Protein AF-A0AAC9JAQ0-F1 (afdb_monomer_lite)

Organism: NCBI:txid314275

pLDDT: mean 81.02, std 15.37, range [32.28, 95.94]

Sequence (161 aa):
MQDGNFSKYFDGTKRGTIKNTLSRVIDYFNTEFEFFDDKTQECFQFEFSIPYWLKESSPSRKEVLEYLDLADNGKEYICIVGYDFYTGDPNEPLGGHWSVVRKTSEKGLHMLDSSEEKSIIPLSELTVDSSRNPGPSKPYNFTSADIFIIRKKWLGELVTL

Foldseek 3Di:
DDQPDQDDDPPPCGLVNVVVVVVVVQVCCQVVDWDADPVQQWTWGKDKDQVPRPDPDDDDPVVLVVVLQPQAQPAWKKKKWKKWFDPPDPPDDTDIDIWIFNHQDCQAGQTDDPPPDPRGDGPQLEAEPDPDHRDDRNGIYTYSSRIMMMTIGTDGHDPDD

Secondary structure (DSSP, 8-state):
-------S--SS--HHHHHHHHHHHHHHHHHH--EE-TTT-EEEEEEEE-TTTT-SSPPPHHHHHHHHHT-BTTTTEEEEEEEEE--S-TTSPPEEEEEEEEEEETTEEEEE-SSS--SEE-GGGEEES-SSPPBTTB-EEEEEEEEEEEEEEEEEE----

Radius of gyration: 17.51 Å; chains: 1; bounding box: 47×34×50 Å

Structure (mmCIF, N/CA/C/O backbone):
data_AF-A0AAC9JAQ0-F1
#
_entry.id   AF-A0AAC9JAQ0-F1
#
loop_
_atom_site.group_PDB
_atom_site.id
_atom_site.type_symbol
_atom_site.label_atom_id
_atom_site.label_alt_id
_atom_site.label_comp_id
_atom_site.label_asym_id
_atom_site.label_entity_id
_atom_site.label_seq_id
_atom_site.pdbx_PDB_ins_code
_atom_site.Cartn_x
_atom_site.Cartn_y
_atom_site.Cartn_z
_atom_site.occupancy
_atom_site.B_iso_or_equiv
_atom_site.auth_seq_id
_atom_site.auth_comp_id
_atom_site.auth_asym_id
_atom_site.auth_atom_id
_atom_site.pdbx_PDB_model_num
ATOM 1 N N . MET A 1 1 ? -17.355 -15.017 -15.532 1.00 36.56 1 MET A N 1
ATOM 2 C CA . MET A 1 1 ? -16.371 -14.309 -14.688 1.00 36.56 1 MET A CA 1
ATOM 3 C C . MET A 1 1 ? -15.029 -14.476 -15.359 1.00 36.56 1 MET A C 1
ATOM 5 O O . MET A 1 1 ? -14.590 -15.607 -15.509 1.00 36.56 1 MET A O 1
ATOM 9 N N . GLN A 1 2 ? -14.481 -13.397 -15.906 1.00 32.28 2 GLN A N 1
ATOM 10 C CA . GLN A 1 2 ? -13.206 -13.425 -16.612 1.00 32.28 2 GLN A CA 1
ATOM 11 C C . GLN A 1 2 ? -12.173 -12.890 -15.629 1.00 32.28 2 GLN A C 1
ATOM 13 O O . GLN A 1 2 ? -12.154 -11.699 -15.329 1.00 32.28 2 GLN A O 1
ATOM 18 N N . ASP A 1 3 ? -11.414 -13.802 -15.037 1.00 40.88 3 ASP A N 1
ATOM 19 C CA . ASP A 1 3 ? -10.344 -13.439 -14.125 1.00 40.88 3 ASP A CA 1
ATOM 20 C C . ASP A 1 3 ? -9.268 -12.668 -14.901 1.00 40.88 3 ASP A C 1
ATOM 22 O O . ASP A 1 3 ? -8.817 -13.094 -15.969 1.00 40.88 3 ASP A O 1
ATOM 26 N N . GLY A 1 4 ? -8.903 -11.498 -14.375 1.00 39.31 4 GLY A N 1
ATOM 27 C CA . GLY A 1 4 ? -7.863 -10.642 -14.930 1.00 39.31 4 GLY A CA 1
ATOM 28 C C . GLY A 1 4 ? -6.532 -11.384 -15.067 1.00 39.31 4 GLY A C 1
ATOM 29 O O . GLY A 1 4 ? -6.167 -12.213 -14.238 1.00 39.31 4 GLY A O 1
ATOM 30 N N . ASN A 1 5 ? -5.832 -11.075 -16.154 1.00 37.88 5 ASN A N 1
ATOM 31 C CA . ASN A 1 5 ? -4.590 -11.672 -16.643 1.00 37.88 5 ASN A CA 1
ATOM 32 C C . ASN A 1 5 ? -3.614 -12.165 -15.537 1.00 37.88 5 ASN A C 1
ATOM 34 O O . ASN A 1 5 ? -2.992 -11.367 -14.836 1.00 37.88 5 ASN A O 1
ATOM 38 N N . PHE A 1 6 ? -3.463 -13.493 -15.421 1.00 41.88 6 PHE A N 1
ATOM 39 C CA . PHE A 1 6 ? -2.698 -14.222 -14.390 1.00 41.88 6 PHE A CA 1
ATOM 40 C C . PHE A 1 6 ? -1.168 -14.241 -14.587 1.00 41.88 6 PHE A C 1
ATOM 42 O O . PHE A 1 6 ? -0.465 -14.923 -13.843 1.00 41.88 6 PHE A O 1
ATOM 49 N N . SER A 1 7 ? -0.637 -13.563 -15.605 1.00 33.47 7 SER A N 1
ATOM 50 C CA . SER A 1 7 ? 0.676 -13.894 -16.183 1.00 33.47 7 SER A CA 1
ATOM 51 C C . SER A 1 7 ? 1.788 -12.864 -15.938 1.00 33.47 7 SER A C 1
ATOM 53 O O . SER A 1 7 ? 2.625 -12.659 -16.815 1.00 33.47 7 SER A O 1
ATOM 55 N N . LYS A 1 8 ? 1.845 -12.224 -14.763 1.00 40.50 8 LYS A N 1
ATOM 56 C CA . LYS A 1 8 ? 3.066 -11.524 -14.315 1.00 40.50 8 LYS A CA 1
ATOM 57 C C . LYS A 1 8 ? 3.590 -12.131 -13.012 1.00 40.50 8 LYS A C 1
ATOM 59 O O . LYS A 1 8 ? 2.820 -12.457 -12.116 1.00 40.50 8 LYS A O 1
ATOM 64 N N . TYR A 1 9 ? 4.899 -12.352 -13.010 1.00 50.41 9 TYR A N 1
ATOM 65 C CA . TYR A 1 9 ? 5.666 -13.299 -12.205 1.00 50.41 9 TYR A CA 1
ATOM 66 C C . TYR A 1 9 ? 5.644 -12.983 -10.693 1.00 50.41 9 TYR A C 1
ATOM 68 O O . TYR A 1 9 ? 6.403 -12.157 -10.211 1.00 50.41 9 TYR A O 1
ATOM 76 N N . PHE A 1 10 ? 4.805 -13.702 -9.946 1.00 45.81 10 PHE A N 1
ATOM 77 C CA . PHE A 1 10 ? 5.155 -14.267 -8.640 1.00 45.81 10 PHE A CA 1
ATOM 78 C C 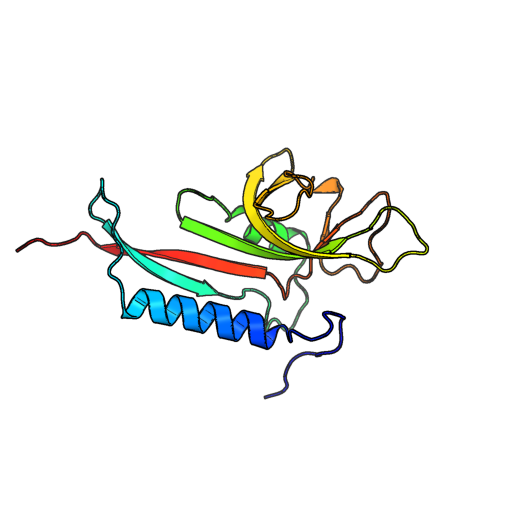. PHE A 1 10 ? 5.041 -15.780 -8.832 1.00 45.81 10 PHE A C 1
ATOM 80 O O . PHE A 1 10 ? 3.938 -16.299 -9.019 1.00 45.81 10 PHE A O 1
ATOM 87 N N . ASP A 1 11 ? 6.166 -16.487 -8.873 1.00 42.44 11 ASP A N 1
ATOM 88 C CA . ASP A 1 11 ? 6.171 -17.940 -9.025 1.00 42.44 11 ASP A CA 1
ATOM 89 C C . ASP A 1 11 ? 5.576 -18.573 -7.750 1.00 42.44 11 ASP A C 1
ATOM 91 O O . ASP A 1 11 ? 6.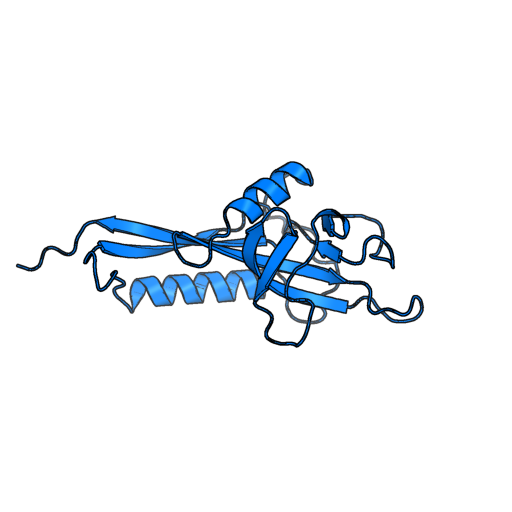173 -18.547 -6.676 1.00 42.44 11 ASP A O 1
ATOM 95 N N . GLY A 1 12 ? 4.343 -19.083 -7.847 1.00 41.22 12 GLY A N 1
ATOM 96 C CA . GLY A 1 12 ? 3.732 -19.983 -6.858 1.00 41.22 12 GLY A CA 1
ATOM 97 C C . GLY A 1 12 ? 2.605 -19.419 -5.984 1.00 41.22 12 GLY A C 1
ATOM 98 O O . GLY A 1 12 ? 1.644 -20.143 -5.716 1.00 41.22 12 GLY A O 1
ATOM 99 N N . THR A 1 13 ? 2.623 -18.139 -5.604 1.00 47.53 13 THR A N 1
ATOM 100 C CA . THR A 1 13 ? 1.519 -17.539 -4.829 1.00 47.53 13 THR A CA 1
ATOM 101 C C . THR A 1 13 ? 0.681 -16.662 -5.743 1.00 47.53 13 THR A C 1
ATOM 103 O O . THR A 1 13 ? 0.945 -15.476 -5.916 1.00 47.53 13 THR A O 1
ATOM 106 N N . LYS A 1 14 ? -0.348 -17.253 -6.365 1.00 57.69 14 LYS A N 1
ATOM 107 C CA . LYS A 1 14 ? -1.316 -16.510 -7.186 1.00 57.69 14 LYS A CA 1
ATOM 108 C C . LYS A 1 14 ? -1.807 -15.311 -6.369 1.00 57.69 14 LYS A C 1
ATOM 110 O O . LYS A 1 14 ? -2.223 -15.504 -5.234 1.00 57.69 14 LYS A O 1
ATOM 115 N N . ARG A 1 15 ? -1.814 -14.096 -6.922 1.00 61.34 15 ARG A N 1
ATOM 116 C CA . ARG A 1 15 ? -2.361 -12.882 -6.270 1.00 61.34 15 ARG A CA 1
ATOM 117 C C . ARG A 1 15 ? -3.726 -13.118 -5.598 1.00 61.34 15 ARG A C 1
ATOM 119 O O . ARG A 1 15 ? -4.000 -12.614 -4.513 1.00 61.34 15 ARG A O 1
ATOM 126 N N . GLY A 1 16 ? -4.554 -13.977 -6.205 1.00 62.31 16 GLY A N 1
ATOM 127 C CA . GLY A 1 16 ? -5.819 -14.447 -5.634 1.00 62.31 16 GLY A CA 1
ATOM 128 C C . GLY A 1 16 ? -5.680 -15.213 -4.310 1.00 62.31 16 GLY A C 1
ATOM 129 O O . GLY A 1 16 ? -6.541 -15.087 -3.452 1.00 62.31 16 GLY A O 1
ATOM 130 N N . THR A 1 17 ? -4.598 -15.961 -4.101 1.00 72.25 17 THR A N 1
ATOM 131 C CA . THR A 1 17 ? -4.276 -16.634 -2.837 1.00 72.25 17 THR A CA 1
ATOM 132 C C . THR A 1 17 ? -3.988 -15.627 -1.729 1.00 72.25 17 THR A C 1
ATOM 134 O O . THR A 1 17 ? -4.583 -15.763 -0.670 1.00 72.25 17 THR A O 1
ATOM 137 N N . ILE A 1 18 ? -3.166 -14.592 -1.959 1.00 75.75 18 ILE A N 1
ATOM 138 C CA . ILE A 1 18 ? -2.914 -13.550 -0.940 1.00 75.75 18 ILE A CA 1
ATOM 139 C C . ILE A 1 18 ? -4.210 -12.821 -0.595 1.00 75.75 18 ILE A C 1
ATOM 141 O O . ILE A 1 18 ? -4.556 -12.722 0.578 1.00 75.75 18 ILE A O 1
ATOM 145 N N . LYS A 1 19 ? -4.983 -12.406 -1.605 1.00 77.69 19 LYS A N 1
ATOM 146 C CA . LYS A 1 19 ? -6.324 -11.842 -1.402 1.00 77.69 19 LYS A CA 1
ATOM 147 C C . LYS A 1 19 ? -7.203 -12.754 -0.543 1.00 77.69 19 LYS A C 1
ATOM 149 O O . LYS A 1 19 ? -7.812 -12.292 0.418 1.00 77.69 19 LYS A O 1
ATOM 154 N N . ASN A 1 20 ? -7.312 -14.030 -0.912 1.00 80.94 20 ASN A N 1
ATOM 155 C CA . ASN A 1 20 ? -8.190 -14.979 -0.230 1.00 80.94 20 ASN A CA 1
ATOM 156 C C . ASN A 1 20 ? -7.721 -15.235 1.201 1.00 80.94 20 ASN A C 1
ATOM 158 O O . ASN A 1 20 ? -8.546 -15.338 2.099 1.00 80.94 20 ASN A O 1
ATOM 162 N N . THR A 1 21 ? -6.412 -15.313 1.424 1.00 84.81 21 THR A N 1
ATOM 163 C CA . THR A 1 21 ? -5.840 -15.460 2.761 1.00 84.81 21 THR A CA 1
ATOM 164 C C . THR A 1 21 ? -6.115 -14.219 3.601 1.00 84.81 21 THR A C 1
ATOM 166 O O . THR A 1 21 ? -6.670 -14.354 4.683 1.00 84.81 21 THR A O 1
ATOM 169 N N . LEU A 1 22 ? -5.806 -13.018 3.102 1.00 85.06 22 LEU A N 1
ATOM 170 C CA . LEU A 1 22 ? -6.016 -11.772 3.845 1.00 85.06 22 LEU A CA 1
ATOM 171 C C . LEU A 1 22 ? -7.495 -11.542 4.159 1.00 85.06 22 LEU A C 1
ATOM 173 O O . LEU A 1 22 ? -7.826 -11.300 5.312 1.00 85.06 22 LEU A O 1
ATOM 177 N N . SER A 1 23 ? -8.388 -11.688 3.176 1.00 86.31 23 SER A N 1
ATOM 178 C CA . SER A 1 23 ? -9.836 -11.562 3.411 1.00 86.31 23 SER A CA 1
ATOM 179 C C . SER A 1 23 ? -10.335 -12.550 4.465 1.00 86.31 23 SER A C 1
ATOM 181 O O . SER A 1 23 ? -10.945 -12.125 5.436 1.00 86.31 23 SER A O 1
ATOM 183 N N . ARG A 1 24 ? -9.989 -13.840 4.360 1.00 89.81 24 ARG A N 1
ATOM 184 C CA . ARG A 1 24 ? -10.400 -14.853 5.349 1.00 89.81 24 ARG A CA 1
ATOM 185 C C . ARG A 1 24 ? -9.838 -14.600 6.742 1.00 89.81 24 ARG A C 1
ATOM 187 O O . ARG A 1 24 ? -10.522 -14.876 7.717 1.00 89.81 24 ARG A O 1
ATOM 194 N N . VAL A 1 25 ? -8.598 -14.122 6.842 1.00 91.69 25 VAL A N 1
ATOM 195 C CA . VAL A 1 25 ? -7.977 -13.792 8.132 1.00 91.69 25 VAL A CA 1
ATOM 196 C C . VAL A 1 25 ? -8.683 -12.601 8.774 1.00 91.69 25 VAL A C 1
ATOM 198 O O . VAL A 1 25 ? -8.967 -12.642 9.965 1.00 91.69 25 VAL A O 1
ATOM 201 N N . ILE A 1 26 ? -9.007 -11.570 7.992 1.00 92.31 26 ILE A N 1
ATOM 202 C CA . ILE A 1 26 ? -9.755 -10.409 8.481 1.00 92.31 26 ILE A CA 1
ATOM 203 C C . ILE A 1 26 ? -11.178 -10.801 8.894 1.00 92.31 26 ILE A C 1
ATOM 205 O O . ILE A 1 26 ? -11.613 -10.428 9.981 1.00 92.31 26 ILE A O 1
ATOM 209 N N . ASP A 1 27 ? -11.868 -11.609 8.089 1.00 92.81 27 ASP A N 1
ATOM 210 C CA . ASP A 1 27 ? -13.202 -12.122 8.419 1.00 92.81 27 ASP A CA 1
ATOM 211 C C . ASP A 1 27 ? -13.178 -12.959 9.706 1.00 92.81 27 ASP A C 1
ATOM 213 O O . ASP A 1 27 ? -14.025 -12.779 10.582 1.00 92.81 27 ASP A O 1
ATOM 217 N N . TYR A 1 28 ? -12.180 -13.838 9.850 1.00 94.94 28 TYR A N 1
ATOM 218 C CA . TYR A 1 28 ? -11.957 -14.618 11.066 1.00 94.94 28 TYR A CA 1
ATOM 219 C C . TYR A 1 28 ? -11.729 -13.708 12.276 1.00 94.94 28 TYR A C 1
ATOM 221 O O . TYR A 1 28 ? -12.377 -13.884 13.301 1.00 94.94 28 TYR A O 1
ATOM 229 N N . PHE A 1 29 ? -10.868 -12.695 12.154 1.00 93.94 29 PHE A N 1
ATOM 230 C CA . PHE A 1 29 ? -10.624 -11.751 13.242 1.00 93.94 29 PHE A CA 1
ATOM 231 C C . PHE A 1 29 ? -11.887 -11.012 13.670 1.00 93.94 29 PHE A C 1
ATOM 233 O O . PHE A 1 29 ? -12.184 -10.983 14.857 1.00 93.94 29 PHE A O 1
ATOM 240 N N . ASN A 1 30 ? -12.655 -10.480 12.722 1.00 93.81 30 ASN A N 1
ATOM 241 C CA . ASN A 1 30 ? -13.901 -9.776 13.028 1.00 93.81 30 ASN A CA 1
ATOM 242 C C . ASN A 1 30 ? -14.994 -10.680 13.619 1.00 93.81 30 ASN A C 1
ATOM 244 O O . ASN A 1 30 ? -15.932 -10.169 14.222 1.00 93.81 30 ASN A O 1
ATOM 248 N N . THR A 1 31 ? -14.916 -11.995 13.399 1.00 93.88 31 THR A N 1
ATOM 249 C CA . THR A 1 31 ? -15.906 -12.960 13.904 1.00 93.88 31 THR A CA 1
ATOM 250 C C . THR A 1 31 ? -15.545 -13.463 15.297 1.00 93.88 31 THR A C 1
ATOM 252 O O . THR A 1 31 ? -16.418 -13.593 16.149 1.00 93.88 31 THR A O 1
ATOM 255 N N . GLU A 1 32 ? -14.266 -13.758 15.529 1.00 95.94 32 GLU A N 1
ATOM 256 C CA . GLU A 1 32 ? -13.807 -14.443 16.742 1.00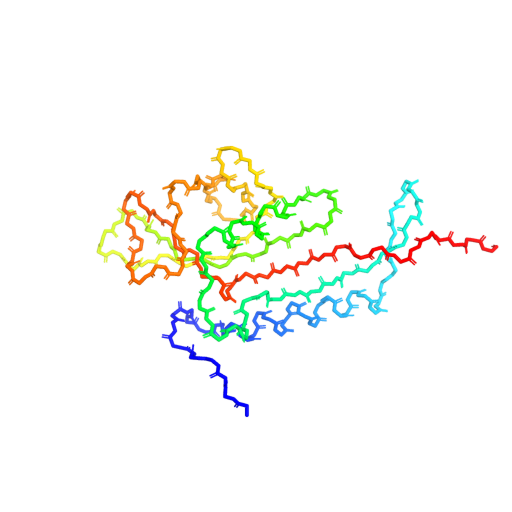 95.94 32 GLU A CA 1
ATOM 257 C C . GLU A 1 32 ? -13.342 -13.492 17.850 1.00 95.94 32 GLU A C 1
ATOM 259 O O . GLU A 1 32 ? -13.180 -13.916 18.994 1.00 95.94 32 GLU A O 1
ATOM 264 N N . PHE A 1 33 ? -13.097 -12.220 17.528 1.00 93.00 33 PHE A N 1
ATOM 265 C CA . PHE A 1 33 ? -12.574 -11.247 18.478 1.00 93.00 33 PHE A CA 1
ATOM 266 C C . PHE A 1 33 ? -13.389 -9.958 18.464 1.00 93.00 33 PHE A C 1
ATOM 268 O O . PHE A 1 33 ? -13.766 -9.437 17.415 1.00 93.00 33 PHE A O 1
ATOM 275 N N . GLU A 1 34 ? -13.587 -9.404 19.654 1.00 90.44 34 GLU A N 1
ATOM 276 C CA . GLU A 1 34 ? -14.068 -8.041 19.834 1.00 90.44 34 GLU A CA 1
ATOM 277 C C . GLU A 1 34 ? -12.863 -7.111 19.944 1.00 90.44 34 GLU A C 1
ATOM 279 O O . GLU A 1 34 ? -11.962 -7.335 20.757 1.00 90.44 34 GLU A O 1
ATOM 284 N N . PHE A 1 35 ? -12.838 -6.062 19.126 1.00 90.75 35 PHE A N 1
ATOM 285 C CA . PHE A 1 35 ? -11.773 -5.072 19.165 1.00 90.75 35 PHE A CA 1
ATOM 286 C C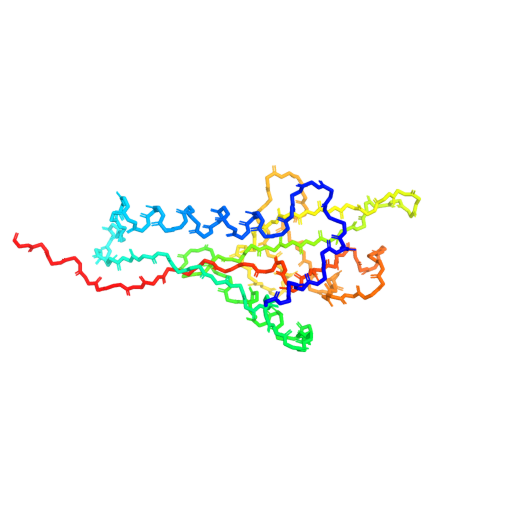 . PHE A 1 35 ? -12.291 -3.748 19.705 1.00 90.75 35 PHE A C 1
ATOM 288 O O . PHE A 1 35 ? -13.297 -3.217 19.230 1.00 90.75 35 PHE A O 1
ATOM 295 N N . PHE A 1 36 ? -11.560 -3.185 20.658 1.00 90.38 36 PHE A N 1
ATOM 296 C CA . PHE A 1 36 ? -11.823 -1.865 21.208 1.00 90.38 36 PHE A CA 1
ATOM 297 C C . PHE A 1 36 ? -10.513 -1.153 21.552 1.00 90.38 36 PHE A C 1
ATOM 299 O O . PHE A 1 36 ? -9.464 -1.779 21.708 1.00 90.38 36 PHE A O 1
ATOM 306 N N . ASP A 1 37 ? -10.546 0.175 21.585 1.00 86.44 37 ASP A N 1
ATOM 307 C CA . ASP A 1 37 ? -9.429 0.981 22.077 1.00 86.44 37 ASP A CA 1
ATOM 308 C C . ASP A 1 37 ? -9.464 1.028 23.611 1.00 86.44 37 ASP A C 1
ATOM 310 O O . ASP A 1 37 ? -10.455 1.457 24.195 1.00 86.44 37 ASP A O 1
ATOM 314 N N . ASP A 1 38 ? -8.387 0.615 24.280 1.00 85.38 38 ASP A N 1
ATOM 315 C CA . ASP A 1 38 ? -8.352 0.553 25.749 1.00 85.38 38 ASP A CA 1
ATOM 316 C C . ASP A 1 38 ? -8.594 1.913 26.428 1.00 85.38 38 ASP A C 1
ATOM 318 O O . ASP A 1 38 ? -9.066 1.965 27.567 1.00 85.38 38 ASP A O 1
ATOM 322 N N . LYS A 1 39 ? -8.270 3.027 25.759 1.00 87.06 39 LYS A N 1
ATOM 323 C CA . LYS A 1 39 ? -8.407 4.376 26.321 1.00 87.06 39 LYS A CA 1
ATOM 324 C C . LYS A 1 39 ? -9.777 4.972 26.051 1.00 87.06 39 LYS A C 1
ATOM 326 O O . LYS A 1 39 ? -10.337 5.589 26.953 1.00 87.06 39 LYS A O 1
ATOM 331 N N . THR A 1 40 ? -10.279 4.848 24.823 1.00 86.62 40 THR A N 1
ATOM 332 C CA . THR A 1 40 ? -11.555 5.466 24.422 1.00 86.62 40 THR A CA 1
ATOM 333 C C . THR A 1 40 ? -12.746 4.525 24.565 1.00 86.62 40 THR A C 1
ATOM 335 O O . THR A 1 40 ? -13.878 4.993 24.539 1.00 86.62 40 THR A O 1
ATOM 338 N N . GLN A 1 41 ? -12.509 3.220 24.742 1.00 88.00 41 GLN A N 1
ATOM 339 C CA . GLN A 1 41 ? -13.529 2.161 24.737 1.00 88.00 41 GLN A CA 1
ATOM 340 C C . GLN A 1 41 ? -14.334 2.106 23.424 1.00 88.00 41 GLN A C 1
ATOM 342 O O . GLN A 1 41 ? -15.416 1.520 23.351 1.00 88.00 41 GLN A O 1
ATOM 347 N N . GLU A 1 42 ? -13.805 2.706 22.356 1.00 89.38 42 GLU A N 1
ATOM 348 C CA . GLU A 1 42 ? -14.417 2.682 21.034 1.00 89.38 42 GLU A CA 1
ATOM 349 C C . GLU A 1 42 ? -14.232 1.310 20.396 1.00 89.38 42 GLU A C 1
ATOM 351 O O . GLU A 1 42 ? -13.105 0.856 20.185 1.00 89.38 42 GLU A O 1
ATOM 356 N N . CYS A 1 43 ? -15.347 0.681 20.042 1.00 91.69 43 CYS A N 1
ATOM 357 C CA . CYS A 1 43 ? -15.381 -0.595 19.351 1.00 91.69 43 CYS A CA 1
ATOM 358 C C . CYS A 1 43 ? -15.067 -0.414 17.866 1.00 91.69 43 CYS A C 1
ATOM 360 O O . CYS A 1 43 ? -15.454 0.577 17.232 1.00 91.69 43 CYS A O 1
ATOM 362 N N . PHE A 1 44 ? -14.402 -1.401 17.279 1.00 91.88 44 PHE A N 1
ATOM 363 C CA . PHE A 1 44 ? -14.093 -1.395 15.859 1.00 91.88 44 PHE A CA 1
ATOM 364 C C . PHE A 1 44 ? -14.035 -2.798 15.258 1.00 91.88 44 PHE A C 1
ATOM 366 O O . PHE A 1 44 ? -13.930 -3.800 15.953 1.00 91.88 44 PHE A O 1
ATOM 373 N N . GLN A 1 45 ? -14.075 -2.843 13.931 1.00 94.00 45 GLN A N 1
ATOM 374 C CA . GLN A 1 45 ? -13.755 -4.021 13.130 1.00 94.00 45 GLN A CA 1
ATOM 375 C C . GLN A 1 45 ? -12.784 -3.638 12.014 1.00 94.00 45 GLN A C 1
ATOM 377 O O . GLN A 1 45 ? -12.582 -2.454 11.729 1.00 94.00 45 GLN A O 1
ATOM 382 N N . PHE A 1 46 ? -12.203 -4.626 11.350 1.00 93.19 46 PHE A N 1
ATOM 383 C CA . PHE A 1 46 ? -11.330 -4.410 10.206 1.00 93.19 46 PHE A CA 1
ATOM 384 C C . PHE A 1 46 ? -12.098 -4.555 8.888 1.00 93.19 46 PHE A C 1
ATOM 386 O O . PHE A 1 46 ? -12.726 -5.572 8.627 1.00 93.19 46 PHE A O 1
ATOM 393 N N . GLU A 1 47 ? -12.021 -3.562 8.010 1.00 91.75 47 GLU A N 1
ATOM 394 C CA . GLU A 1 47 ? -12.492 -3.664 6.629 1.00 91.75 47 GLU A CA 1
ATOM 395 C C . GLU A 1 47 ? -11.313 -3.938 5.699 1.00 91.75 47 GLU A C 1
ATOM 397 O O . GLU A 1 47 ? -10.317 -3.218 5.721 1.00 91.75 47 GLU A O 1
ATOM 402 N N . PHE A 1 48 ? -11.436 -4.954 4.848 1.00 90.19 48 PHE A N 1
ATOM 403 C CA . PHE A 1 48 ? -10.444 -5.277 3.828 1.00 90.19 48 PHE A CA 1
ATOM 404 C C . PHE A 1 48 ? -10.925 -4.832 2.444 1.00 90.19 48 PHE A C 1
ATOM 406 O O . PHE A 1 48 ? -12.052 -5.125 2.043 1.00 90.19 48 PHE A O 1
ATOM 413 N N . SER A 1 49 ? -10.068 -4.153 1.682 1.00 87.94 49 SER A N 1
ATOM 414 C CA . SER A 1 49 ? -10.380 -3.737 0.312 1.00 87.94 49 SER A CA 1
ATOM 415 C C . SER A 1 49 ? -9.176 -3.818 -0.626 1.00 87.94 49 SER A C 1
ATOM 417 O O . SER A 1 49 ? -8.019 -3.801 -0.207 1.00 87.94 49 SER A O 1
ATOM 419 N N . ILE A 1 50 ? -9.474 -3.923 -1.924 1.00 87.12 50 ILE A N 1
ATOM 420 C CA . ILE A 1 50 ? -8.487 -4.002 -3.008 1.00 87.12 50 ILE A CA 1
ATOM 421 C C . ILE A 1 50 ? -8.899 -2.993 -4.085 1.00 87.12 50 ILE A C 1
ATOM 423 O O . ILE A 1 50 ? -9.651 -3.346 -5.000 1.00 87.12 50 ILE A O 1
ATOM 427 N N . PRO A 1 51 ? -8.482 -1.721 -3.970 1.00 85.25 51 PRO A N 1
ATOM 428 C CA . PRO A 1 51 ? -9.059 -0.615 -4.740 1.00 85.25 51 PRO A CA 1
ATOM 429 C C . PRO A 1 51 ? -8.921 -0.754 -6.263 1.00 85.25 51 PRO A C 1
ATOM 431 O O . PRO A 1 51 ? -9.687 -0.137 -7.005 1.00 85.25 51 PRO A O 1
ATOM 434 N N . TYR A 1 52 ? -7.969 -1.559 -6.740 1.00 83.94 52 TYR A N 1
ATOM 435 C CA . TYR A 1 52 ? -7.612 -1.641 -8.158 1.00 83.94 52 TYR A CA 1
ATOM 436 C C . TYR A 1 52 ? -7.815 -3.027 -8.793 1.00 83.94 52 TYR A C 1
ATOM 438 O O . TYR A 1 52 ? -7.468 -3.212 -9.953 1.00 83.94 52 TYR A O 1
ATOM 446 N N . TRP A 1 53 ? -8.413 -3.998 -8.088 1.00 74.31 53 TRP A N 1
ATOM 447 C CA . TRP A 1 53 ? -8.530 -5.380 -8.591 1.00 74.31 53 TRP A CA 1
ATOM 448 C C . TRP A 1 53 ? -9.429 -5.533 -9.830 1.00 74.31 53 TRP A C 1
ATOM 450 O O . TRP A 1 53 ? -9.135 -6.332 -10.713 1.00 74.31 53 TRP A O 1
ATOM 460 N N . LEU A 1 54 ? -10.546 -4.798 -9.884 1.00 67.44 54 LEU A N 1
ATOM 461 C CA . LEU A 1 54 ? -11.570 -4.909 -10.939 1.00 67.44 54 LEU A CA 1
ATOM 462 C C . LEU A 1 54 ? -11.700 -3.637 -11.787 1.00 67.44 54 LEU A C 1
ATOM 464 O O . LEU A 1 54 ? -12.720 -3.452 -12.448 1.00 67.44 54 LEU A O 1
ATOM 468 N N . LYS A 1 55 ? -10.724 -2.723 -11.746 1.00 67.75 55 LYS A N 1
ATOM 469 C CA . LYS A 1 55 ? -10.830 -1.495 -12.541 1.00 67.75 55 LYS A CA 1
ATOM 470 C C . LYS A 1 55 ? -10.576 -1.792 -14.017 1.00 67.75 55 LYS A C 1
ATOM 472 O O . LYS A 1 55 ? -9.567 -2.391 -14.371 1.00 67.75 55 LYS A O 1
ATOM 477 N N . GLU A 1 56 ? -11.489 -1.323 -14.866 1.00 64.38 56 GLU A N 1
ATOM 478 C CA . GLU A 1 56 ? -11.392 -1.454 -16.327 1.00 64.38 56 GLU A CA 1
ATOM 479 C C . GLU A 1 56 ? -10.211 -0.660 -16.908 1.00 64.38 56 GLU A C 1
ATOM 481 O O . GLU A 1 56 ? -9.670 -1.019 -17.951 1.00 64.38 56 GLU A O 1
ATOM 486 N N . SER A 1 57 ? -9.783 0.399 -16.216 1.00 73.94 57 SER A N 1
ATOM 487 C CA . SER A 1 57 ? -8.639 1.232 -16.583 1.00 73.94 57 SER A CA 1
ATOM 488 C C . SER A 1 57 ? -7.544 1.187 -15.520 1.00 73.94 57 SER A C 1
ATOM 490 O O . SER A 1 57 ? -7.830 1.288 -14.323 1.00 73.94 57 SER A O 1
ATOM 492 N N . SER A 1 58 ? -6.285 1.126 -15.959 1.00 78.19 58 SER A N 1
ATOM 493 C CA . SER A 1 58 ? -5.126 1.285 -15.076 1.00 78.19 58 SER A CA 1
ATOM 494 C C . SER A 1 58 ? -5.164 2.652 -14.382 1.00 78.19 58 SER A C 1
ATOM 496 O O . SER A 1 58 ? -5.369 3.662 -15.063 1.00 78.19 58 SER A O 1
ATOM 498 N N . PRO A 1 59 ? -4.982 2.709 -13.052 1.00 85.38 59 PRO A N 1
ATOM 499 C CA . PRO A 1 59 ? -4.971 3.973 -12.336 1.00 85.38 59 PRO A CA 1
ATOM 500 C C . PRO A 1 59 ? -3.736 4.792 -12.708 1.00 85.38 59 PRO A C 1
ATOM 502 O O . PRO A 1 59 ? -2.674 4.268 -13.050 1.00 85.38 59 PRO A O 1
ATOM 505 N N . SER A 1 60 ? -3.854 6.107 -12.607 1.00 88.94 60 SER A N 1
ATOM 506 C CA . SER A 1 60 ? -2.702 6.991 -12.702 1.00 88.94 60 SER A CA 1
ATOM 507 C C . SER A 1 60 ? -1.800 6.837 -11.474 1.00 88.94 60 SER A C 1
ATOM 509 O O . SER A 1 60 ? -2.250 6.550 -10.362 1.00 88.94 60 SER A O 1
ATOM 511 N N . ARG A 1 61 ? -0.504 7.134 -11.640 1.00 88.19 61 ARG A N 1
ATOM 512 C CA . ARG A 1 61 ? 0.439 7.208 -10.510 1.00 88.19 61 ARG A CA 1
ATOM 513 C C . ARG A 1 61 ? -0.060 8.158 -9.413 1.00 88.19 61 ARG A C 1
ATOM 515 O O . ARG A 1 61 ? 0.178 7.891 -8.245 1.00 88.19 61 ARG A O 1
ATOM 522 N N . LYS A 1 62 ? -0.727 9.261 -9.776 1.00 90.31 62 LYS A N 1
ATOM 523 C CA . LYS A 1 62 ? 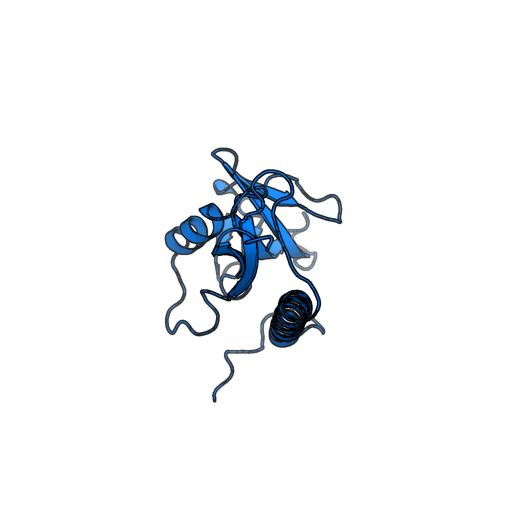-1.273 10.231 -8.813 1.00 90.31 62 LYS A CA 1
ATOM 524 C C . LYS A 1 62 ? -2.335 9.584 -7.925 1.00 90.31 62 LYS A C 1
ATOM 526 O O . LYS A 1 62 ? -2.203 9.654 -6.714 1.00 90.31 62 LYS A O 1
ATOM 531 N N . GLU A 1 63 ? -3.310 8.904 -8.523 1.00 89.81 63 GLU A N 1
ATOM 532 C CA . GLU A 1 63 ? -4.373 8.208 -7.782 1.00 89.81 63 GLU A CA 1
ATOM 533 C C . GLU A 1 63 ? -3.807 7.118 -6.869 1.00 89.81 63 GLU A C 1
ATOM 535 O O . GLU A 1 63 ? -4.208 6.999 -5.715 1.00 89.81 63 GLU A O 1
ATOM 540 N N . VAL A 1 64 ? -2.831 6.342 -7.351 1.00 90.31 64 VAL A N 1
ATOM 541 C CA . VAL A 1 64 ? -2.181 5.326 -6.513 1.00 90.31 64 VAL A CA 1
ATOM 542 C C . VAL A 1 64 ? -1.501 5.960 -5.305 1.00 90.31 64 VAL A C 1
ATOM 544 O O . VAL A 1 64 ? -1.676 5.474 -4.192 1.00 90.31 64 VAL A O 1
ATOM 547 N N . LEU A 1 65 ? -0.781 7.065 -5.499 1.00 88.88 65 LEU A N 1
ATOM 548 C CA . LEU A 1 65 ? -0.140 7.771 -4.393 1.00 88.88 65 LEU A CA 1
ATOM 549 C C . LEU A 1 65 ? -1.143 8.387 -3.414 1.00 88.88 65 LEU A C 1
ATOM 551 O O . LEU A 1 65 ? -0.885 8.338 -2.220 1.00 88.88 65 LEU A O 1
ATOM 555 N N . GLU A 1 66 ? -2.281 8.903 -3.882 1.00 87.81 66 GLU A N 1
ATOM 556 C CA . GLU A 1 66 ? -3.357 9.399 -3.007 1.00 87.81 66 GLU A CA 1
ATOM 557 C C . GLU A 1 66 ? -3.910 8.281 -2.109 1.00 87.81 66 GLU A C 1
ATOM 559 O O . GLU A 1 66 ? -4.179 8.507 -0.934 1.00 87.81 66 GLU A O 1
ATOM 564 N N . TYR A 1 67 ? -4.012 7.051 -2.621 1.00 86.12 67 TYR A N 1
ATOM 565 C CA . TYR A 1 67 ? -4.406 5.896 -1.810 1.00 86.12 67 TYR A CA 1
ATOM 566 C C . TYR A 1 67 ? -3.325 5.445 -0.824 1.00 86.12 67 TYR A C 1
ATOM 568 O O . TYR A 1 67 ? -3.657 5.038 0.284 1.00 86.12 67 TYR A O 1
ATOM 576 N N . LEU A 1 68 ? -2.044 5.507 -1.199 1.00 88.44 68 LEU A N 1
ATOM 577 C CA . LEU A 1 68 ? -0.945 5.199 -0.274 1.00 88.44 68 LEU A CA 1
ATOM 578 C C . LEU A 1 68 ? -0.771 6.280 0.799 1.00 88.44 68 LEU A C 1
ATOM 580 O O . LEU A 1 68 ? -0.272 5.988 1.882 1.00 88.44 68 LEU A O 1
ATOM 584 N N . ASP A 1 69 ? -1.197 7.512 0.529 1.00 87.44 69 ASP A N 1
ATOM 585 C CA . ASP A 1 69 ? -1.212 8.598 1.512 1.00 87.44 69 ASP A CA 1
ATOM 586 C C . ASP A 1 69 ? -2.237 8.364 2.631 1.00 87.44 69 ASP A C 1
ATOM 588 O O . ASP A 1 69 ? -2.074 8.883 3.731 1.00 87.44 69 ASP A O 1
ATOM 592 N N . LEU A 1 70 ? -3.239 7.503 2.400 1.00 82.50 70 LEU A N 1
ATOM 593 C CA . LEU A 1 70 ? -4.139 7.050 3.464 1.00 82.50 70 LEU A CA 1
ATOM 594 C C . LEU A 1 70 ? -3.398 6.274 4.556 1.00 82.50 70 LEU A C 1
ATOM 596 O O . LEU A 1 70 ? -3.886 6.230 5.682 1.00 82.50 70 LEU A O 1
ATOM 600 N N . ALA A 1 71 ? -2.255 5.649 4.240 1.00 80.75 71 ALA A N 1
ATOM 601 C CA . ALA A 1 71 ? -1.492 4.874 5.205 1.00 80.75 71 ALA A CA 1
ATOM 602 C C . ALA A 1 71 ? -1.060 5.759 6.382 1.00 80.75 71 ALA A C 1
ATOM 604 O O . ALA A 1 71 ? -0.220 6.649 6.242 1.00 80.75 71 ALA A O 1
ATOM 605 N N . ASP A 1 72 ? -1.609 5.466 7.556 1.00 75.81 72 ASP A N 1
ATOM 606 C CA . ASP A 1 72 ? -1.245 6.100 8.819 1.00 75.81 72 ASP A CA 1
ATOM 607 C C . ASP A 1 72 ? -1.247 5.028 9.910 1.00 75.81 72 ASP A C 1
ATOM 609 O O . ASP A 1 72 ? -2.251 4.750 10.578 1.00 75.81 72 ASP A O 1
ATOM 613 N N . ASN A 1 73 ? -0.095 4.374 10.034 1.00 61.94 73 ASN A N 1
ATOM 614 C CA . ASN A 1 73 ? 0.184 3.281 10.947 1.00 61.94 73 ASN A CA 1
ATOM 615 C C . ASN A 1 73 ? 0.203 3.807 12.380 1.00 61.94 73 ASN A C 1
ATOM 617 O O . ASN A 1 73 ? 1.251 4.142 12.940 1.00 61.94 73 ASN A O 1
ATOM 621 N N . GLY A 1 74 ? -1.005 3.877 12.929 1.00 57.38 74 GLY A N 1
ATOM 622 C CA . GLY A 1 74 ? -1.327 4.392 14.250 1.00 57.38 74 GLY A CA 1
ATOM 623 C C . GLY A 1 74 ? -2.774 4.870 14.386 1.00 57.38 74 GLY A C 1
ATOM 624 O O . GLY A 1 74 ? -3.217 5.046 15.517 1.00 57.38 74 GLY A O 1
ATOM 625 N N . LYS A 1 75 ? -3.513 5.068 13.280 1.00 69.50 75 LYS A N 1
ATOM 626 C CA . LYS A 1 75 ? -4.899 5.560 13.332 1.00 69.50 75 LYS A CA 1
ATOM 627 C C . LYS A 1 75 ? -5.904 4.613 12.689 1.00 69.50 75 LYS A C 1
ATOM 629 O O . LYS A 1 75 ? -6.611 3.905 13.401 1.00 69.50 75 LYS A O 1
ATOM 634 N N . GLU A 1 76 ? -5.977 4.602 11.359 1.00 82.12 76 GLU A N 1
ATOM 635 C CA . GLU A 1 76 ? -7.131 4.010 10.670 1.00 82.12 76 GLU A CA 1
ATOM 636 C C . GLU A 1 76 ? -6.792 3.093 9.499 1.00 82.12 76 GLU A C 1
ATOM 638 O O . GLU A 1 76 ? -7.581 2.194 9.231 1.00 82.12 76 GLU A O 1
ATOM 643 N N . TYR A 1 77 ? -5.660 3.261 8.810 1.00 86.88 77 TYR A N 1
ATOM 644 C CA . TYR A 1 77 ? -5.389 2.522 7.573 1.00 86.88 77 TYR A CA 1
ATOM 645 C C . TYR A 1 77 ? -4.000 1.899 7.557 1.00 86.88 77 TYR A C 1
ATOM 647 O O . TYR A 1 77 ? -2.997 2.540 7.876 1.00 86.88 77 TYR A O 1
ATOM 655 N N . ILE A 1 78 ? -3.960 0.652 7.096 1.00 86.75 78 ILE A N 1
ATOM 656 C CA . ILE A 1 78 ? -2.752 -0.087 6.752 1.00 86.75 78 ILE A CA 1
ATOM 657 C C . ILE A 1 78 ? -2.811 -0.380 5.254 1.00 86.75 78 ILE A C 1
ATOM 659 O O . ILE A 1 78 ? -3.791 -0.950 4.769 1.00 86.75 78 ILE A O 1
ATOM 663 N N . CYS A 1 79 ? -1.752 -0.022 4.529 1.00 90.44 79 CYS A N 1
ATOM 664 C CA . CYS A 1 79 ? -1.608 -0.342 3.112 1.00 90.44 79 CYS A CA 1
ATOM 665 C C . CYS A 1 79 ? -0.529 -1.408 2.930 1.00 90.44 79 CYS A C 1
ATOM 667 O O . CYS A 1 79 ? 0.621 -1.207 3.315 1.00 90.44 79 CYS A O 1
ATOM 669 N N . ILE A 1 80 ? -0.893 -2.530 2.321 1.00 89.12 80 ILE A N 1
ATOM 670 C CA . ILE A 1 80 ? 0.035 -3.580 1.901 1.00 89.12 80 ILE A CA 1
ATOM 671 C C . ILE A 1 80 ? 0.263 -3.400 0.405 1.00 89.12 80 ILE A C 1
ATOM 673 O O . ILE A 1 80 ? -0.697 -3.216 -0.344 1.00 89.12 80 ILE A O 1
ATOM 677 N N . VAL A 1 81 ? 1.519 -3.439 -0.025 1.00 89.75 81 VAL A N 1
ATOM 678 C CA . VAL A 1 81 ? 1.911 -3.203 -1.416 1.00 89.75 81 VAL A CA 1
ATOM 679 C C . VAL A 1 81 ? 2.818 -4.315 -1.919 1.00 89.75 81 VAL A C 1
ATOM 681 O O . VAL A 1 81 ? 3.718 -4.755 -1.204 1.00 89.75 81 VAL A O 1
ATOM 684 N N . GLY A 1 82 ? 2.581 -4.748 -3.154 1.00 88.44 82 GLY A N 1
ATOM 685 C CA . GLY A 1 82 ? 3.487 -5.598 -3.920 1.00 88.44 82 GLY A CA 1
ATOM 686 C C . GLY A 1 82 ? 4.249 -4.787 -4.966 1.00 88.44 82 GLY A C 1
ATOM 687 O O . GLY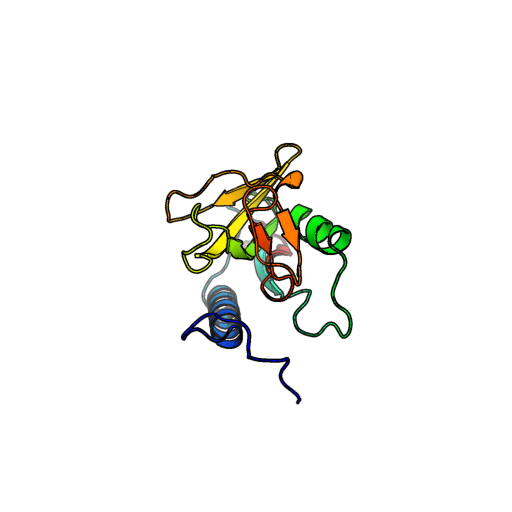 A 1 82 ? 3.666 -3.941 -5.660 1.00 88.44 82 GLY A O 1
ATOM 688 N N . TYR A 1 83 ? 5.551 -5.033 -5.089 1.00 88.31 83 TYR A N 1
ATOM 689 C CA . TYR A 1 83 ? 6.391 -4.340 -6.060 1.00 88.31 83 TYR A CA 1
ATOM 690 C C . TYR A 1 83 ? 7.567 -5.169 -6.554 1.00 88.31 83 TYR A C 1
ATOM 692 O O . TYR A 1 83 ? 8.107 -6.006 -5.835 1.00 88.31 83 TYR A O 1
ATOM 700 N N . ASP A 1 84 ? 7.986 -4.860 -7.778 1.00 90.06 84 ASP A N 1
ATOM 701 C CA . ASP A 1 84 ? 9.269 -5.300 -8.311 1.00 90.06 84 ASP A CA 1
ATOM 702 C C . ASP A 1 84 ? 10.336 -4.262 -7.961 1.00 90.06 84 ASP A C 1
ATOM 704 O O . ASP A 1 84 ? 10.069 -3.049 -7.974 1.00 90.06 84 ASP A O 1
ATOM 708 N N . PHE A 1 85 ? 11.561 -4.716 -7.706 1.00 89.56 85 PHE A N 1
ATOM 709 C CA . PHE A 1 85 ? 12.691 -3.835 -7.463 1.00 89.56 85 PHE A CA 1
ATOM 710 C C . PHE A 1 85 ? 13.971 -4.253 -8.191 1.00 89.56 85 PHE A C 1
ATOM 712 O O . PHE A 1 85 ? 14.200 -5.416 -8.523 1.00 89.56 85 PHE A O 1
ATOM 719 N N . TYR A 1 86 ? 14.811 -3.258 -8.465 1.00 89.56 86 TYR A N 1
ATOM 720 C CA . TYR A 1 86 ? 16.132 -3.443 -9.055 1.00 89.56 86 TYR A CA 1
ATOM 721 C C . TYR A 1 86 ? 17.118 -3.948 -7.993 1.00 89.56 86 TYR A C 1
ATOM 723 O O . TYR A 1 86 ? 17.344 -3.260 -6.998 1.00 89.56 86 TYR A O 1
ATOM 731 N N . THR A 1 87 ? 17.729 -5.117 -8.213 1.00 87.44 87 THR A N 1
ATOM 732 C CA . THR A 1 87 ? 18.619 -5.769 -7.230 1.00 87.44 87 THR A CA 1
ATOM 733 C C . THR A 1 87 ? 20.003 -5.127 -7.131 1.00 87.44 87 THR A C 1
ATOM 735 O O . THR A 1 87 ? 20.720 -5.355 -6.162 1.00 87.44 87 THR A O 1
ATOM 738 N N . GLY A 1 88 ? 20.382 -4.291 -8.102 1.00 86.25 88 GLY A N 1
ATOM 739 C CA . GLY A 1 88 ? 21.708 -3.675 -8.172 1.00 86.25 88 GLY A CA 1
ATOM 740 C C . GLY A 1 88 ? 22.528 -4.127 -9.380 1.00 86.25 88 GLY A C 1
ATOM 741 O O . GLY A 1 88 ? 23.367 -3.349 -9.838 1.00 86.25 88 GLY A O 1
ATOM 742 N N . ASP A 1 89 ? 22.226 -5.295 -9.958 1.00 87.00 89 ASP A N 1
ATOM 743 C CA . ASP A 1 89 ? 22.889 -5.847 -11.148 1.00 87.00 89 ASP A CA 1
ATOM 744 C C . ASP A 1 89 ? 21.892 -5.984 -12.320 1.00 87.00 89 ASP A C 1
ATOM 746 O O . ASP A 1 89 ? 20.849 -6.620 -12.167 1.00 87.00 89 ASP A O 1
ATOM 750 N N . PRO A 1 90 ? 22.172 -5.414 -13.509 1.00 83.19 90 PRO A N 1
ATOM 751 C CA . PRO A 1 90 ? 21.287 -5.539 -14.671 1.00 83.19 90 PRO A CA 1
ATOM 752 C C . PRO A 1 90 ? 21.201 -6.959 -15.257 1.00 83.19 90 PRO A C 1
ATOM 754 O O . PRO A 1 90 ? 20.338 -7.204 -16.100 1.00 83.19 90 PRO A O 1
ATOM 757 N N . ASN A 1 91 ? 22.097 -7.868 -14.866 1.00 85.50 91 ASN A N 1
ATOM 758 C CA . ASN A 1 91 ? 22.107 -9.264 -15.308 1.00 85.50 91 ASN A CA 1
ATOM 759 C C . ASN A 1 91 ? 21.367 -10.197 -14.343 1.00 85.50 91 ASN A C 1
ATOM 761 O O . ASN A 1 91 ? 21.123 -11.355 -14.686 1.00 85.50 91 ASN A O 1
ATOM 765 N N . GLU A 1 92 ? 21.020 -9.717 -13.150 1.00 84.25 92 GLU A N 1
ATOM 766 C CA . GLU A 1 92 ? 20.212 -10.467 -12.198 1.00 84.25 92 GLU A CA 1
ATOM 767 C C . GLU A 1 92 ? 18.716 -10.292 -12.488 1.00 84.25 92 GLU A C 1
ATOM 769 O O . GLU A 1 92 ? 18.283 -9.262 -13.019 1.00 84.25 92 GLU A O 1
ATOM 774 N N . PRO A 1 93 ? 17.890 -11.303 -12.161 1.00 83.69 93 PRO A N 1
ATOM 775 C CA . PRO A 1 93 ? 16.449 -11.134 -12.209 1.00 83.69 93 PRO A CA 1
ATOM 776 C C . PRO A 1 93 ? 16.020 -10.022 -11.245 1.00 83.69 93 PRO A C 1
ATOM 778 O O . PRO A 1 93 ? 16.627 -9.819 -10.197 1.00 83.69 93 PRO A O 1
ATOM 781 N N . LEU A 1 94 ? 14.936 -9.327 -11.592 1.00 84.50 94 LEU A N 1
ATOM 782 C CA . LEU A 1 94 ? 14.315 -8.372 -10.680 1.00 84.50 94 LEU A CA 1
ATOM 783 C C . LEU A 1 94 ? 13.917 -9.070 -9.377 1.00 84.50 94 LEU A C 1
ATOM 785 O O . LEU A 1 94 ? 13.432 -10.204 -9.394 1.00 84.50 94 LEU A O 1
ATOM 789 N N . GLY A 1 95 ? 14.083 -8.361 -8.265 1.00 84.69 95 GLY A N 1
ATOM 790 C CA . GLY A 1 95 ? 13.497 -8.769 -7.000 1.00 84.69 95 GLY A CA 1
ATOM 791 C C . GLY A 1 95 ? 11.998 -8.483 -7.005 1.00 84.69 95 GLY A C 1
ATOM 792 O O . GLY A 1 95 ? 11.549 -7.535 -7.647 1.00 84.69 95 GLY A O 1
ATOM 793 N N . GLY A 1 96 ? 11.227 -9.292 -6.286 1.00 85.19 96 GLY A N 1
ATOM 794 C CA . GLY A 1 96 ? 9.808 -9.058 -6.035 1.00 85.19 96 GLY A CA 1
ATOM 795 C C . GLY A 1 96 ? 9.557 -9.097 -4.537 1.00 85.19 96 GLY A C 1
ATOM 796 O O . GLY A 1 96 ? 10.037 -10.012 -3.866 1.00 85.19 96 GLY A O 1
ATOM 797 N N . HIS A 1 97 ? 8.823 -8.117 -4.012 1.00 84.88 97 HIS A N 1
ATOM 798 C CA . HIS A 1 97 ? 8.615 -7.985 -2.574 1.00 84.88 97 HIS A CA 1
ATOM 799 C C . HIS A 1 97 ? 7.202 -7.546 -2.195 1.00 84.88 97 HIS A C 1
ATOM 801 O O . HIS A 1 97 ? 6.501 -6.889 -2.969 1.00 84.88 97 HIS A O 1
ATOM 807 N N . TRP A 1 98 ? 6.802 -7.915 -0.978 1.00 85.44 98 TRP A N 1
ATOM 808 C CA . TRP A 1 98 ? 5.580 -7.459 -0.322 1.00 85.44 98 TRP A CA 1
ATOM 809 C C . TRP A 1 98 ? 5.945 -6.722 0.955 1.00 85.44 98 TRP A C 1
ATOM 811 O O . TRP A 1 98 ? 6.647 -7.258 1.807 1.00 85.44 98 TRP A O 1
ATOM 821 N N . SER A 1 99 ? 5.417 -5.516 1.126 1.00 87.81 99 SER A N 1
ATOM 822 C CA . SER A 1 99 ? 5.700 -4.714 2.312 1.00 87.81 99 SER A CA 1
ATOM 823 C C . SER A 1 99 ? 4.473 -3.934 2.769 1.00 87.81 99 SER A C 1
ATOM 825 O O . SER A 1 99 ? 3.476 -3.814 2.053 1.00 87.81 99 SER A O 1
ATOM 827 N N . VAL A 1 100 ? 4.541 -3.404 3.987 1.00 88.50 100 VAL A N 1
ATOM 828 C CA . VAL A 1 100 ? 3.498 -2.558 4.564 1.00 88.50 100 VAL A CA 1
ATOM 829 C C . VAL A 1 100 ? 3.961 -1.110 4.536 1.00 88.50 100 VAL A C 1
ATOM 831 O O . VAL A 1 100 ? 4.984 -0.763 5.125 1.00 88.50 100 VAL A O 1
ATOM 834 N N . VAL A 1 101 ? 3.185 -0.236 3.903 1.00 90.06 101 VAL A N 1
ATOM 835 C CA . VAL A 1 101 ? 3.377 1.209 4.020 1.00 90.06 101 VAL A CA 1
ATOM 836 C C . VAL A 1 101 ? 2.831 1.634 5.376 1.00 90.06 101 VAL A C 1
ATOM 838 O O . VAL A 1 101 ? 1.635 1.533 5.647 1.00 90.06 101 VAL A O 1
ATOM 841 N N . ARG A 1 102 ? 3.724 2.095 6.251 1.00 83.88 102 ARG A N 1
ATOM 842 C CA . ARG A 1 102 ? 3.365 2.602 7.574 1.00 83.88 102 ARG A CA 1
ATOM 843 C C . ARG A 1 102 ? 2.819 4.012 7.491 1.00 83.88 102 ARG A C 1
ATOM 845 O O . ARG A 1 102 ? 1.858 4.343 8.157 1.00 83.88 102 ARG A O 1
ATOM 852 N N . LYS A 1 103 ? 3.499 4.877 6.758 1.00 86.94 103 LYS A N 1
ATOM 853 C CA . LYS A 1 103 ? 3.097 6.271 6.614 1.00 86.94 103 LYS A CA 1
ATOM 854 C C . LYS A 1 103 ? 3.694 6.855 5.358 1.00 86.94 103 LYS A C 1
ATOM 856 O O . LYS A 1 103 ? 4.781 6.445 4.942 1.00 86.94 103 LYS A O 1
ATOM 861 N N . THR A 1 104 ? 3.039 7.870 4.833 1.00 88.25 104 THR A N 1
ATOM 862 C CA . THR A 1 104 ? 3.585 8.692 3.760 1.00 88.25 104 THR A CA 1
ATOM 863 C C . THR A 1 104 ? 4.093 10.008 4.341 1.00 88.25 104 THR A C 1
ATOM 865 O O . THR A 1 104 ? 3.553 10.550 5.305 1.00 88.25 104 THR A O 1
ATOM 868 N N . SER A 1 105 ? 5.226 10.491 3.835 1.00 88.44 105 SER A N 1
ATOM 869 C CA . SER A 1 105 ? 5.771 11.795 4.208 1.00 88.44 105 SER A CA 1
ATOM 870 C C . SER A 1 105 ? 6.523 12.413 3.033 1.00 88.44 105 SER A C 1
ATOM 872 O O . SER A 1 105 ? 6.777 11.752 2.029 1.00 88.44 105 SER A O 1
ATOM 874 N N . GLU A 1 106 ? 6.980 13.658 3.179 1.00 87.50 106 GLU A N 1
ATOM 875 C CA . GLU A 1 106 ? 7.788 14.340 2.152 1.00 87.50 106 GLU A CA 1
ATOM 876 C C . GLU A 1 106 ? 9.054 13.567 1.738 1.00 87.50 106 GLU A C 1
ATOM 878 O O . GLU A 1 106 ? 9.552 13.725 0.626 1.00 87.50 106 GLU A O 1
ATOM 883 N N . LYS A 1 107 ? 9.575 12.704 2.622 1.00 88.56 107 LYS A N 1
ATOM 884 C CA . LYS A 1 107 ? 10.748 11.864 2.348 1.00 88.56 107 LYS A CA 1
ATOM 885 C C . LYS A 1 107 ? 10.419 10.652 1.477 1.00 88.56 107 LYS A C 1
ATOM 887 O O . LYS A 1 107 ? 11.327 10.103 0.861 1.00 88.56 107 LYS A O 1
ATOM 892 N N . GLY A 1 108 ? 9.160 10.217 1.442 1.00 91.44 108 GLY A N 1
ATOM 893 C CA . GLY A 1 108 ? 8.749 8.992 0.772 1.00 91.44 108 GLY A CA 1
ATOM 894 C C . GLY A 1 108 ? 7.741 8.159 1.555 1.00 91.44 108 GLY A C 1
ATOM 895 O O . GLY A 1 108 ? 7.141 8.608 2.534 1.00 91.44 108 GLY A O 1
ATOM 896 N N . LEU A 1 109 ? 7.597 6.917 1.105 1.00 91.56 109 LEU A N 1
ATOM 897 C CA . LEU A 1 109 ? 6.817 5.874 1.755 1.00 91.56 109 LEU A CA 1
ATOM 898 C C . LEU A 1 109 ? 7.674 5.231 2.843 1.00 91.56 109 LEU A C 1
ATOM 900 O O . LEU A 1 109 ? 8.753 4.718 2.554 1.00 91.56 109 LEU A O 1
ATOM 904 N N . HIS A 1 110 ? 7.221 5.278 4.092 1.00 90.19 110 HIS A N 1
ATOM 905 C CA . HIS A 1 110 ? 7.890 4.610 5.208 1.00 90.19 110 HIS A CA 1
ATOM 906 C C . HIS A 1 110 ? 7.409 3.170 5.250 1.00 90.19 110 HIS A C 1
ATOM 908 O O . HIS A 1 110 ? 6.232 2.926 5.507 1.00 90.19 110 HIS A O 1
ATOM 914 N N . MET A 1 111 ? 8.315 2.235 5.014 1.00 87.94 111 MET A N 1
ATOM 915 C CA . MET A 1 111 ? 8.011 0.817 4.891 1.00 87.94 111 MET A CA 1
ATOM 916 C C . MET A 1 111 ? 8.215 0.116 6.239 1.00 87.94 111 MET A C 1
ATOM 918 O O . MET A 1 111 ? 9.105 0.468 7.018 1.00 87.94 111 MET A O 1
ATOM 922 N N . LEU A 1 112 ? 7.378 -0.872 6.537 1.00 83.19 112 LEU A N 1
ATOM 923 C CA . LEU A 1 112 ? 7.649 -1.889 7.544 1.00 83.19 112 LEU A CA 1
ATOM 924 C C . LEU A 1 112 ? 8.037 -3.149 6.790 1.00 83.19 112 LEU A C 1
ATOM 926 O O . LEU A 1 112 ? 7.169 -3.853 6.276 1.00 83.19 112 LEU A O 1
ATOM 930 N N . ASP A 1 113 ? 9.337 -3.395 6.714 1.00 66.75 113 ASP A N 1
ATOM 931 C CA . ASP A 1 113 ? 9.860 -4.605 6.110 1.00 66.75 113 ASP A CA 1
ATOM 932 C C . ASP A 1 113 ? 10.430 -5.555 7.171 1.00 66.75 113 ASP A C 1
ATOM 934 O O . ASP A 1 113 ? 11.087 -5.133 8.124 1.00 66.75 113 ASP A O 1
ATOM 938 N N . SER A 1 114 ? 10.147 -6.844 6.998 1.00 55.81 114 SER A N 1
ATOM 939 C CA . SER A 1 114 ? 10.732 -7.958 7.739 1.00 55.81 114 SER A CA 1
ATOM 940 C C . SER A 1 114 ? 12.156 -8.313 7.290 1.00 55.81 114 SER A C 1
ATOM 942 O O . SER A 1 114 ? 12.826 -9.058 8.001 1.00 55.81 114 SER A O 1
ATOM 944 N N . SER A 1 115 ? 12.623 -7.811 6.141 1.00 54.69 115 SER A N 1
ATOM 945 C CA . SER A 1 115 ? 13.868 -8.250 5.492 1.00 54.69 115 SER A CA 1
ATOM 946 C C . SER A 1 115 ? 14.790 -7.102 5.065 1.00 54.69 115 SER A C 1
ATOM 948 O O . SER A 1 115 ? 14.950 -6.878 3.880 1.00 54.69 115 SER A O 1
ATOM 950 N N . GLU A 1 116 ? 15.417 -6.393 6.010 1.00 51.03 116 GLU A N 1
ATOM 951 C CA . GLU A 1 116 ? 16.571 -5.478 5.798 1.00 51.03 116 GLU A CA 1
ATOM 952 C C . GLU A 1 116 ? 16.513 -4.437 4.639 1.00 51.03 116 GLU A C 1
ATOM 954 O O . GLU A 1 116 ? 17.500 -3.732 4.413 1.00 51.03 116 GLU A O 1
ATOM 959 N N . GLU A 1 117 ? 15.393 -4.253 3.928 1.00 61.56 117 GLU A N 1
ATOM 960 C CA . GLU A 1 117 ? 15.282 -3.250 2.867 1.00 61.56 117 GLU A CA 1
ATOM 961 C C . GLU A 1 117 ? 15.226 -1.821 3.429 1.00 61.56 117 GLU A C 1
ATOM 963 O O . GLU A 1 117 ? 15.036 -1.567 4.626 1.00 61.56 117 GLU A O 1
ATOM 968 N N . LYS A 1 118 ? 15.385 -0.842 2.525 1.00 70.19 118 LYS A N 1
ATOM 969 C CA . LYS A 1 118 ? 15.249 0.582 2.842 1.00 70.19 118 LYS A CA 1
ATOM 970 C C . LYS A 1 118 ? 13.934 0.831 3.585 1.00 70.19 118 LYS A C 1
ATOM 972 O O . LYS A 1 118 ? 12.847 0.720 3.029 1.00 70.19 118 LYS A O 1
ATOM 977 N N . SER A 1 119 ? 14.055 1.334 4.809 1.00 82.19 119 SER A N 1
ATOM 978 C CA . SER A 1 119 ? 12.921 1.754 5.639 1.00 82.19 119 SER A CA 1
ATOM 979 C C . SER A 1 119 ? 12.094 2.895 5.033 1.00 82.19 119 SER A C 1
ATOM 981 O O . SER A 1 119 ? 10.975 3.146 5.480 1.00 82.19 119 SER A O 1
ATOM 983 N N . ILE A 1 120 ? 12.629 3.605 4.032 1.00 90.50 120 ILE A N 1
ATOM 984 C CA . ILE A 1 120 ? 11.939 4.674 3.309 1.00 90.50 120 ILE A CA 1
ATOM 985 C C . ILE A 1 120 ? 12.213 4.541 1.807 1.00 90.50 120 ILE A C 1
ATOM 987 O O . ILE A 1 120 ? 13.370 4.601 1.388 1.00 90.50 120 ILE A O 1
ATOM 991 N N . ILE A 1 121 ? 11.150 4.446 1.003 1.00 91.38 121 ILE A N 1
ATOM 992 C CA . ILE A 1 121 ? 11.199 4.508 -0.465 1.00 91.38 121 ILE A CA 1
ATOM 993 C C . ILE A 1 121 ? 10.820 5.927 -0.917 1.00 91.38 121 ILE A C 1
ATOM 995 O O . ILE A 1 121 ? 9.657 6.324 -0.775 1.00 91.38 121 ILE A O 1
ATOM 999 N N . PRO A 1 122 ? 11.754 6.719 -1.478 1.00 93.19 122 PRO A N 1
ATOM 1000 C CA . PRO A 1 122 ? 11.435 8.040 -2.007 1.00 93.19 122 PRO A CA 1
ATOM 1001 C C . PRO A 1 122 ? 10.420 7.966 -3.150 1.00 93.19 122 PRO A C 1
ATOM 1003 O O . PRO A 1 122 ? 10.558 7.162 -4.072 1.00 93.19 122 PRO A O 1
ATOM 1006 N N . LEU A 1 123 ? 9.436 8.873 -3.169 1.00 92.56 123 LEU A N 1
ATOM 1007 C CA . LEU A 1 123 ? 8.441 8.914 -4.253 1.00 92.56 123 LEU A CA 1
ATOM 1008 C C . LEU A 1 123 ? 9.093 9.137 -5.625 1.00 92.56 123 LEU A C 1
ATOM 1010 O O . LEU A 1 123 ? 8.578 8.688 -6.650 1.00 92.56 123 LEU A O 1
ATOM 1014 N N . SER A 1 124 ? 10.230 9.833 -5.658 1.00 92.75 124 SER A N 1
ATOM 1015 C CA . SER A 1 124 ? 11.028 10.055 -6.862 1.00 92.75 124 SER A CA 1
ATOM 1016 C C . SER A 1 124 ? 11.733 8.797 -7.368 1.00 92.75 124 SER A C 1
ATOM 1018 O O . SER A 1 124 ? 12.077 8.769 -8.541 1.00 92.75 124 SER A O 1
ATOM 1020 N N . GLU A 1 125 ? 11.922 7.758 -6.560 1.00 93.62 125 GLU A N 1
ATOM 1021 C CA . GLU A 1 125 ? 12.505 6.471 -6.975 1.00 93.62 125 GLU A CA 1
ATOM 1022 C C . GLU A 1 125 ? 11.425 5.484 -7.456 1.00 93.62 125 GLU A C 1
ATOM 1024 O O . GLU A 1 125 ? 11.731 4.468 -8.078 1.00 93.62 125 GLU A O 1
ATOM 1029 N N . LEU A 1 126 ? 10.153 5.820 -7.218 1.00 91.50 126 LEU A N 1
ATOM 1030 C CA . LEU A 1 126 ? 9.003 4.963 -7.457 1.00 91.50 126 LEU A CA 1
ATOM 1031 C C . LEU A 1 126 ? 8.321 5.209 -8.812 1.00 91.50 126 LEU A C 1
ATOM 1033 O O . LEU A 1 126 ? 7.972 6.340 -9.183 1.00 91.50 126 LEU A O 1
ATOM 1037 N N . THR A 1 127 ? 8.031 4.109 -9.498 1.00 93.38 127 THR A N 1
ATOM 1038 C CA . THR A 1 127 ? 7.073 4.016 -10.604 1.00 93.38 127 THR A CA 1
ATOM 1039 C C . THR A 1 127 ? 5.881 3.141 -10.213 1.00 93.38 127 THR A C 1
ATOM 1041 O O . THR A 1 127 ? 5.935 2.410 -9.229 1.00 93.38 127 THR A O 1
ATOM 1044 N N . VAL A 1 128 ? 4.775 3.270 -10.942 1.00 91.31 128 VAL A N 1
ATOM 1045 C CA . VAL A 1 128 ? 3.536 2.521 -10.701 1.00 91.31 128 VAL A CA 1
ATOM 1046 C C . VAL A 1 128 ? 3.070 1.972 -12.037 1.00 91.31 128 VAL A C 1
ATOM 1048 O O . VAL A 1 128 ? 2.993 2.740 -12.999 1.00 91.31 128 VAL A O 1
ATOM 1051 N N . ASP A 1 129 ? 2.799 0.669 -12.089 1.00 89.00 129 ASP A N 1
ATOM 1052 C CA . ASP A 1 129 ? 2.369 -0.074 -13.278 1.00 89.00 129 ASP A CA 1
ATOM 1053 C C . ASP A 1 129 ? 3.224 0.213 -14.524 1.00 89.00 129 ASP A C 1
ATOM 1055 O O . ASP A 1 129 ? 2.750 0.178 -15.663 1.00 89.00 129 ASP A O 1
ATOM 1059 N N . SER A 1 130 ? 4.513 0.507 -14.328 1.00 88.31 130 SER A N 1
ATOM 1060 C CA . SER A 1 130 ? 5.423 0.761 -15.437 1.00 88.31 130 SER A CA 1
ATOM 1061 C C . SER A 1 130 ? 5.555 -0.498 -16.290 1.00 88.31 130 SER A C 1
ATOM 1063 O O . SER A 1 130 ? 5.761 -1.605 -15.786 1.00 88.31 130 SER A O 1
ATOM 1065 N N . SER A 1 131 ? 5.475 -0.326 -17.610 1.00 85.31 131 SER A N 1
ATOM 1066 C CA . SER A 1 131 ? 5.806 -1.380 -18.573 1.00 85.31 131 SER A CA 1
ATOM 1067 C C . SER A 1 131 ? 7.313 -1.610 -18.693 1.00 85.31 131 SER A C 1
ATOM 1069 O O . SER A 1 131 ? 7.733 -2.636 -19.224 1.00 85.31 131 SER A O 1
ATOM 1071 N N . ARG A 1 132 ? 8.128 -0.666 -18.206 1.00 85.81 132 ARG A N 1
ATOM 1072 C CA . ARG A 1 132 ? 9.585 -0.783 -18.131 1.00 85.81 132 ARG A CA 1
ATOM 1073 C C . ARG A 1 132 ? 9.987 -1.430 -16.816 1.00 85.81 132 ARG A C 1
ATOM 1075 O O . ARG A 1 132 ? 9.455 -1.052 -15.772 1.00 85.81 132 ARG A O 1
ATOM 1082 N N . ASN A 1 133 ? 10.973 -2.317 -16.891 1.00 86.75 133 ASN A N 1
ATOM 1083 C CA . ASN A 1 133 ? 11.610 -2.896 -15.717 1.00 86.75 133 ASN A CA 1
ATOM 1084 C C . ASN A 1 133 ? 12.231 -1.794 -14.835 1.00 86.75 133 ASN A C 1
ATOM 1086 O O . ASN A 1 133 ? 12.736 -0.802 -15.381 1.00 86.75 133 ASN A O 1
ATOM 1090 N N . PRO A 1 134 ? 12.209 -1.957 -13.499 1.00 89.75 134 PRO A N 1
ATOM 1091 C CA . PRO A 1 134 ? 12.969 -1.119 -12.583 1.00 89.75 134 PRO A CA 1
ATOM 1092 C C . PRO A 1 134 ? 14.449 -1.055 -12.965 1.00 89.75 134 PRO A C 1
ATOM 1094 O O . PRO A 1 134 ? 15.013 -2.004 -13.508 1.00 89.75 134 PRO A O 1
ATOM 1097 N N . GLY A 1 135 ? 15.086 0.069 -12.661 1.00 91.00 135 GLY A N 1
ATOM 1098 C CA . GLY A 1 135 ? 16.507 0.271 -12.927 1.00 91.00 135 GLY A CA 1
ATOM 1099 C C . GLY A 1 135 ? 17.139 1.243 -11.936 1.00 91.00 135 GLY A C 1
ATOM 1100 O O . GLY A 1 135 ? 16.445 1.757 -11.062 1.00 91.00 135 GLY A O 1
ATOM 1101 N N . PRO A 1 136 ? 18.432 1.570 -12.088 1.00 90.31 136 PRO A N 1
ATOM 1102 C CA . PRO A 1 136 ? 19.185 2.302 -11.067 1.00 90.31 136 PRO A CA 1
ATOM 1103 C C . PRO A 1 136 ? 18.567 3.638 -10.620 1.00 90.31 136 PRO A C 1
ATOM 1105 O O . PRO A 1 136 ? 18.672 4.008 -9.457 1.00 90.31 136 PRO A O 1
ATOM 1108 N N . SER A 1 137 ? 17.912 4.374 -11.527 1.00 91.00 137 SER A N 1
ATOM 1109 C CA . SER A 1 137 ? 17.293 5.677 -11.226 1.00 91.00 137 SER A CA 1
ATOM 1110 C C . SER A 1 137 ? 15.840 5.593 -10.749 1.00 91.00 137 SER A C 1
ATOM 1112 O O . SER A 1 137 ? 15.336 6.531 -10.131 1.00 91.00 137 SER A O 1
ATOM 1114 N N . LYS A 1 138 ? 15.156 4.492 -11.066 1.00 93.25 138 LYS A N 1
ATOM 1115 C CA . LYS A 1 138 ? 13.776 4.187 -10.670 1.00 93.25 138 LYS A CA 1
ATOM 1116 C C . LYS A 1 138 ? 13.731 2.731 -10.204 1.00 93.25 138 LYS A C 1
ATOM 1118 O O . LYS A 1 138 ? 13.263 1.869 -10.952 1.00 93.25 138 LYS A O 1
ATOM 1123 N N . PRO A 1 139 ? 14.308 2.443 -9.029 1.00 92.44 139 PRO A N 1
ATOM 1124 C CA . PRO A 1 139 ? 14.532 1.076 -8.590 1.00 92.44 139 PRO A CA 1
ATOM 1125 C C . PRO A 1 139 ? 13.263 0.360 -8.144 1.00 92.44 139 PRO A C 1
ATOM 1127 O O . PRO A 1 139 ? 13.343 -0.842 -7.958 1.00 92.44 139 PRO A O 1
ATOM 1130 N N . TYR A 1 140 ? 12.117 1.036 -8.015 1.00 92.31 140 TYR A N 1
ATOM 1131 C CA . TYR A 1 140 ? 10.871 0.423 -7.548 1.00 92.31 140 TYR A CA 1
ATOM 1132 C C . TYR A 1 140 ? 9.741 0.598 -8.567 1.00 92.31 140 TYR A C 1
ATOM 1134 O O . TYR A 1 140 ? 9.494 1.707 -9.062 1.00 92.31 140 TYR A O 1
ATOM 1142 N N . ASN A 1 141 ? 9.018 -0.484 -8.850 1.00 92.00 141 ASN A N 1
ATOM 1143 C CA . ASN A 1 141 ? 7.805 -0.467 -9.662 1.00 92.00 141 ASN A CA 1
ATOM 1144 C C . ASN A 1 141 ? 6.666 -1.170 -8.926 1.00 92.00 141 ASN A C 1
ATOM 1146 O O . ASN A 1 141 ? 6.626 -2.396 -8.838 1.00 92.00 141 ASN A O 1
ATOM 1150 N N . PHE A 1 142 ? 5.742 -0.381 -8.388 1.00 91.25 142 PHE A N 1
ATOM 1151 C CA . PHE A 1 142 ? 4.589 -0.908 -7.668 1.00 91.25 142 PHE A CA 1
ATOM 1152 C C . PHE A 1 142 ? 3.540 -1.391 -8.657 1.00 91.25 142 PHE A C 1
ATOM 1154 O O . PHE A 1 142 ? 3.285 -0.730 -9.666 1.00 91.25 142 PHE A O 1
ATOM 1161 N N . THR A 1 143 ? 2.889 -2.504 -8.332 1.00 89.12 143 THR A N 1
ATOM 1162 C CA . THR A 1 143 ? 1.716 -2.951 -9.080 1.00 89.12 143 THR A CA 1
ATOM 1163 C C . THR A 1 143 ? 0.460 -2.473 -8.364 1.00 89.12 143 THR A C 1
ATOM 1165 O O . THR A 1 143 ? 0.204 -2.868 -7.230 1.00 89.12 143 THR A O 1
ATOM 1168 N N . SER A 1 144 ? -0.360 -1.643 -9.009 1.00 88.69 144 SER A N 1
ATOM 1169 C CA . SER A 1 144 ? -1.561 -1.089 -8.366 1.00 88.69 144 SER A CA 1
ATOM 1170 C C . SER A 1 144 ? -2.575 -2.167 -7.975 1.00 88.69 144 SER A C 1
ATOM 1172 O O . SER A 1 144 ? -3.201 -2.080 -6.922 1.00 88.69 144 SER A O 1
ATOM 1174 N N . ALA A 1 145 ? -2.693 -3.226 -8.779 1.00 85.00 145 ALA A N 1
ATOM 1175 C CA . ALA A 1 145 ? -3.533 -4.387 -8.479 1.00 85.00 145 ALA A CA 1
ATOM 1176 C C . ALA A 1 145 ? -3.082 -5.169 -7.227 1.00 85.00 145 ALA A C 1
ATOM 1178 O O . ALA A 1 145 ? -3.878 -5.919 -6.664 1.00 85.00 145 ALA A O 1
ATOM 1179 N N . ASP A 1 146 ? -1.839 -4.961 -6.791 1.00 86.50 146 ASP A N 1
ATOM 1180 C CA . ASP A 1 146 ? -1.222 -5.558 -5.607 1.00 86.50 146 ASP A CA 1
ATOM 1181 C C . ASP A 1 146 ? -1.221 -4.577 -4.418 1.00 86.50 146 ASP A C 1
ATOM 1183 O O . ASP A 1 146 ? -0.391 -4.666 -3.515 1.00 86.50 146 ASP A O 1
ATOM 1187 N N . ILE A 1 147 ? -2.151 -3.619 -4.411 1.00 88.50 147 ILE A N 1
ATOM 1188 C CA . ILE A 1 147 ? -2.404 -2.737 -3.272 1.00 88.50 147 ILE A CA 1
ATOM 1189 C C . ILE A 1 147 ? -3.609 -3.269 -2.509 1.00 88.50 147 ILE A C 1
ATOM 1191 O O . ILE A 1 147 ? -4.728 -3.300 -3.029 1.00 88.50 147 ILE A O 1
ATOM 1195 N N . PHE A 1 148 ? -3.384 -3.640 -1.255 1.00 88.69 148 PHE A N 1
ATOM 1196 C CA . PHE A 1 148 ? -4.426 -4.044 -0.323 1.00 88.69 148 PHE A CA 1
ATOM 1197 C C . PHE A 1 148 ? -4.538 -3.033 0.809 1.00 88.69 148 PHE A C 1
ATOM 1199 O O . PHE A 1 148 ? -3.535 -2.505 1.288 1.00 88.69 148 PHE A O 1
ATOM 1206 N N . ILE A 1 149 ? -5.762 -2.783 1.258 1.00 89.19 149 ILE A N 1
ATOM 1207 C CA . ILE A 1 149 ? -6.044 -1.828 2.325 1.00 89.19 149 ILE A CA 1
ATOM 1208 C C . ILE A 1 149 ? -6.810 -2.541 3.423 1.00 89.19 149 ILE A C 1
ATOM 1210 O O . ILE A 1 149 ? -7.833 -3.175 3.161 1.00 89.19 149 ILE A O 1
ATOM 1214 N N . ILE A 1 150 ? -6.322 -2.393 4.649 1.00 89.88 150 ILE A N 1
ATOM 1215 C CA . ILE A 1 150 ? -7.037 -2.766 5.864 1.00 89.88 150 ILE A CA 1
ATOM 1216 C C . ILE A 1 150 ? -7.379 -1.472 6.592 1.00 89.88 150 ILE A C 1
ATOM 1218 O O . ILE A 1 150 ? -6.491 -0.678 6.903 1.00 89.88 150 ILE A O 1
ATOM 1222 N N . ARG A 1 151 ? -8.666 -1.257 6.848 1.00 90.81 151 ARG A N 1
ATOM 1223 C CA . ARG A 1 151 ? -9.192 -0.079 7.532 1.00 90.81 151 ARG A CA 1
ATOM 1224 C C . ARG A 1 151 ? -9.775 -0.464 8.887 1.00 90.81 151 ARG A C 1
ATOM 1226 O O . ARG A 1 151 ? -10.564 -1.397 8.971 1.00 90.81 151 ARG A O 1
ATOM 1233 N N . LYS A 1 152 ? -9.470 0.305 9.928 1.00 90.62 152 LYS A N 1
ATOM 1234 C CA . LYS A 1 152 ? -10.194 0.306 11.201 1.00 90.62 152 LYS A CA 1
ATOM 1235 C C . LYS A 1 152 ? -11.546 0.996 10.997 1.00 90.62 152 LYS A C 1
ATOM 1237 O O . LYS A 1 152 ? -11.605 2.204 10.773 1.00 90.62 152 LYS A O 1
ATOM 1242 N N . LYS A 1 153 ? -12.638 0.238 11.043 1.00 91.06 153 LYS A N 1
ATOM 1243 C CA . LYS A 1 153 ? -14.005 0.756 10.958 1.00 91.06 153 LYS A CA 1
ATOM 1244 C C . LYS A 1 153 ? -14.592 0.873 12.357 1.00 91.06 153 LYS A C 1
ATOM 1246 O O . LYS A 1 153 ? -14.815 -0.137 13.018 1.00 91.06 153 LYS A O 1
ATOM 1251 N N . TRP A 1 154 ? -14.868 2.100 12.776 1.00 90.75 154 TRP A N 1
ATOM 1252 C CA . TRP A 1 154 ? -15.542 2.388 14.038 1.00 90.75 154 TRP A CA 1
ATOM 1253 C C . TRP A 1 154 ? -16.974 1.833 14.060 1.00 90.75 154 TRP A C 1
ATOM 1255 O O . TRP A 1 154 ? -17.703 1.939 13.070 1.00 90.75 154 TRP A O 1
ATOM 1265 N N . LEU A 1 155 ? -17.355 1.235 15.189 1.00 88.75 155 LEU A N 1
ATOM 1266 C CA . LEU A 1 155 ? -18.667 0.622 15.417 1.00 88.75 155 LEU A CA 1
ATOM 1267 C C . LEU A 1 155 ? -19.507 1.347 16.475 1.00 88.75 155 LEU A C 1
ATOM 1269 O O . LEU A 1 155 ? -20.697 1.063 16.586 1.00 88.75 155 LEU A O 1
ATOM 1273 N N . GLY A 1 156 ? -18.913 2.270 17.231 1.00 85.44 156 GLY A N 1
ATOM 1274 C CA . GLY A 1 156 ? -19.553 2.920 18.372 1.00 85.44 156 GLY A CA 1
ATOM 1275 C C . GLY A 1 156 ? -18.718 2.811 19.644 1.00 85.44 156 GLY A C 1
ATOM 1276 O O . GLY A 1 156 ? -17.579 2.348 19.622 1.00 85.44 156 GLY A O 1
ATOM 1277 N N . GLU A 1 157 ? -19.298 3.237 20.759 1.00 79.94 157 GLU A N 1
ATOM 1278 C CA . GLU A 1 157 ? -18.733 3.059 22.100 1.00 79.94 157 GLU A CA 1
ATOM 1279 C C . GLU A 1 157 ? -19.222 1.738 22.707 1.00 79.94 157 GLU A C 1
ATOM 1281 O O . GLU A 1 157 ? -20.363 1.324 22.475 1.00 79.94 157 GLU A O 1
ATOM 1286 N N . LEU A 1 158 ? -18.372 1.078 23.498 1.00 71.75 158 LEU A N 1
ATOM 1287 C CA . LEU A 1 158 ? -18.778 -0.082 24.285 1.00 71.75 158 LEU A CA 1
ATOM 1288 C C . LEU A 1 158 ? -19.782 0.366 25.361 1.00 71.75 158 LEU A C 1
ATOM 1290 O O . LEU A 1 158 ? -19.419 1.041 26.323 1.00 71.75 158 LEU A O 1
ATOM 1294 N N . VAL A 1 159 ? -21.054 -0.014 25.223 1.00 61.88 159 VAL A N 1
ATOM 1295 C CA . VAL A 1 159 ? -22.046 0.206 26.284 1.00 61.88 159 VAL A CA 1
ATOM 1296 C C . VAL A 1 159 ? -21.886 -0.907 27.316 1.00 61.88 159 VAL A C 1
ATOM 1298 O O . VAL A 1 159 ? -22.446 -1.991 27.165 1.00 61.88 159 VAL A O 1
ATOM 1301 N N . THR A 1 160 ? -21.112 -0.658 28.370 1.00 60.31 160 THR A N 1
ATOM 1302 C CA . THR A 1 160 ? -21.119 -1.522 29.557 1.00 60.31 160 THR A CA 1
ATOM 1303 C C . THR A 1 160 ? -22.453 -1.350 30.285 1.00 60.31 160 THR A C 1
ATOM 1305 O O . THR A 1 160 ? -22.721 -0.265 30.808 1.00 60.31 160 THR A O 1
ATOM 1308 N N . LEU A 1 161 ? -23.291 -2.393 30.269 1.00 46.47 161 LEU A N 1
ATOM 1309 C CA . LEU A 1 161 ? -24.516 -2.501 31.076 1.00 46.47 161 LEU A CA 1
ATOM 1310 C C . LEU A 1 161 ? -24.203 -2.701 32.563 1.00 46.47 161 LEU A C 1
ATOM 1312 O O . LEU A 1 161 ? -23.244 -3.448 32.866 1.00 46.47 161 LEU A O 1
#